Protein AF-A0A1M3N610-F1 (afdb_monomer)

Solvent-accessible sur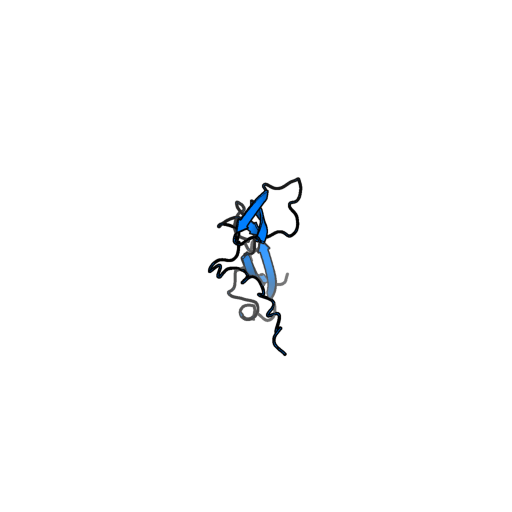face area (backbone atoms only — not comparable to full-atom values): 6329 Å² total; per-residue (Å²): 143,85,82,84,82,78,79,76,73,74,72,77,68,91,58,94,55,77,62,73,55,58,93,52,34,43,77,40,97,64,76,56,96,88,50,56,55,50,75,45,75,32,81,95,41,75,49,34,22,32,54,67,36,94,57,81,76,64,73,58,60,96,86,38,43,79,41,97,35,84,84,66,44,80,48,99,64,41,45,68,52,74,42,71,40,78,90,45,70,48,25,28,36,27,78,60,126

Secondary structure (DSSP, 8-state):
---------------S----PPTTEEEESS--TTSEEEEEEETTEEEEEEE---SPPP-PPTT-EEESSTTS---TTEEEEEEEETTEEEEEEEE--

pLDDT: mean 76.04, std 12.0, range [41.19, 92.44]

Foldseek 3Di:
DDDDPDDDPPPLDPDPDDDDDPPQWHWDPDDDPPFDKDWDDDSNDITIITNFRPDDADDDDPQKDWDPDPVRQPDPAWDWDWDDDPNDIIIIIHGDD

Radius of gyration: 22.73 Å; Cα contacts (8 Å, |Δi|>4): 157; chains: 1; bounding box: 41×36×77 Å

Sequence (97 aa):
MCGQTIWCISAVTSCAAIPVCPDGSLEVKQCPSSADCFSVTECNATIHCQKGCEGPPPICDAGDTEVSGPSACLQDDAVCYSRSTCGVTIWCTGPSD

Nearest PDB structures (foldseek):
  5fty-assembly1_A  TM=5.723E-01  e=4.830E+00  Geobacillus stearothermophilus
  5ftx-assembly1_A  TM=5.298E-01  e=8.164E+00  Geobacillus stearothermophilus
  4uj7-assembly1_A  TM=5.107E-01  e=8.164E+00  Geobacillus stearothermophilus

Structure (mmCIF, N/CA/C/O backbone):
data_AF-A0A1M3N610-F1
#
_entry.id   AF-A0A1M3N610-F1
#
loop_
_atom_site.group_PDB
_atom_site.id
_atom_site.type_symbol
_atom_site.label_atom_id
_atom_site.label_alt_id
_atom_site.label_comp_id
_atom_site.label_asym_id
_atom_site.label_entity_id
_atom_site.label_seq_id
_atom_site.pdbx_PDB_ins_code
_atom_site.Cartn_x
_atom_site.Cartn_y
_atom_site.Cartn_z
_atom_site.occupancy
_atom_site.B_iso_or_equiv
_atom_site.auth_seq_id
_atom_site.auth_comp_id
_atom_site.auth_asym_id
_atom_site.auth_atom_id
_atom_site.pdbx_PDB_model_num
ATOM 1 N N . MET A 1 1 ? -18.108 3.327 58.922 1.00 41.19 1 MET A N 1
ATOM 2 C CA . MET A 1 1 ? -17.173 3.814 57.887 1.00 41.19 1 MET A CA 1
ATOM 3 C C . MET A 1 1 ? -17.648 3.268 56.550 1.00 41.19 1 MET A C 1
ATOM 5 O O . MET A 1 1 ? -17.403 2.104 56.279 1.00 41.19 1 MET A O 1
ATOM 9 N N . CYS A 1 2 ? -18.394 4.048 55.764 1.00 49.12 2 CYS A N 1
ATOM 10 C CA . CYS A 1 2 ? -18.867 3.630 54.440 1.00 49.12 2 CYS A CA 1
ATOM 11 C C . CYS A 1 2 ? -18.677 4.802 53.477 1.00 49.12 2 CYS A C 1
ATOM 13 O O . CYS A 1 2 ? -19.190 5.885 53.737 1.00 49.12 2 CYS A O 1
ATOM 15 N N . GLY A 1 3 ? -17.921 4.590 52.403 1.00 54.12 3 GLY A N 1
ATOM 16 C CA . GLY A 1 3 ? -17.646 5.616 51.400 1.00 54.12 3 GLY A CA 1
ATOM 17 C C . GLY A 1 3 ? -16.586 5.157 50.409 1.00 54.12 3 GLY A C 1
ATOM 18 O O . GLY A 1 3 ? -15.588 5.840 50.219 1.00 54.12 3 GLY A O 1
ATOM 19 N N . GLN A 1 4 ? -16.746 3.959 49.840 1.00 61.75 4 GLN A N 1
ATOM 20 C CA . GLN A 1 4 ? -15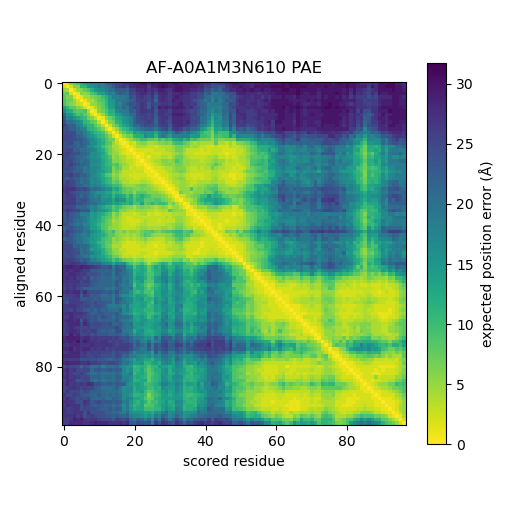.926 3.560 48.700 1.00 61.75 4 GLN A CA 1
ATOM 21 C C . GLN A 1 4 ? -16.518 4.225 47.459 1.00 61.75 4 GLN A C 1
ATOM 23 O O . GLN A 1 4 ? -17.537 3.781 46.935 1.00 61.75 4 GLN A O 1
ATOM 28 N N . THR A 1 5 ? -15.909 5.324 47.025 1.00 63.06 5 THR A N 1
ATOM 29 C CA . THR A 1 5 ? -16.220 5.939 45.735 1.00 63.06 5 THR A CA 1
ATOM 30 C C . THR A 1 5 ? -15.589 5.076 44.649 1.00 63.06 5 THR A C 1
ATOM 32 O O . THR A 1 5 ? -14.384 5.140 44.410 1.00 63.06 5 THR A O 1
ATOM 35 N N . ILE A 1 6 ? -16.396 4.218 44.029 1.00 68.81 6 ILE A N 1
ATOM 36 C CA . ILE A 1 6 ? -16.004 3.479 42.829 1.00 68.81 6 ILE A CA 1
ATOM 37 C C . ILE A 1 6 ? -16.137 4.436 41.647 1.00 68.81 6 ILE A C 1
ATOM 39 O O . ILE A 1 6 ? -17.226 4.916 41.337 1.00 68.81 6 ILE A O 1
ATOM 43 N N . TRP A 1 7 ? -15.010 4.730 41.007 1.00 60.34 7 TRP A N 1
ATOM 44 C CA . TRP A 1 7 ? -14.969 5.493 39.770 1.00 60.34 7 TRP A CA 1
ATOM 45 C C . TR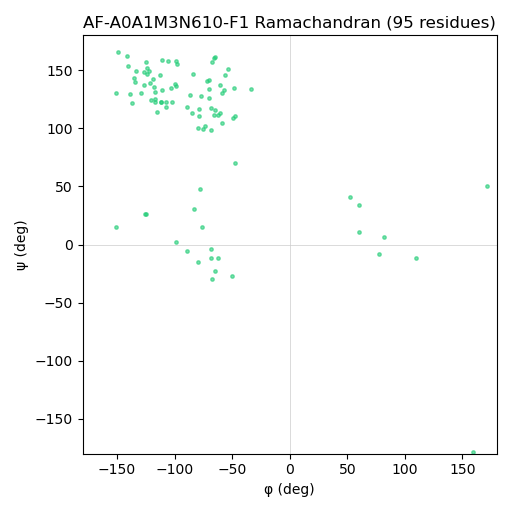P A 1 7 ? -15.354 4.559 38.627 1.00 60.34 7 TRP A C 1
ATOM 47 O O . TRP A 1 7 ? -14.603 3.646 38.286 1.00 60.34 7 TRP A O 1
ATOM 57 N N . CYS A 1 8 ? -16.527 4.771 38.036 1.00 62.62 8 CYS A N 1
ATOM 58 C CA . CYS A 1 8 ? -16.828 4.163 36.751 1.00 62.62 8 CYS A CA 1
ATOM 59 C C . CYS A 1 8 ? -15.881 4.784 35.720 1.00 62.62 8 CYS A C 1
ATOM 61 O O . CYS A 1 8 ? -16.019 5.958 35.379 1.00 62.62 8 CYS A O 1
ATOM 63 N N . ILE A 1 9 ? -14.934 4.000 35.203 1.00 64.75 9 ILE A N 1
ATOM 64 C CA . ILE A 1 9 ? -14.452 4.242 33.846 1.00 64.75 9 ILE A CA 1
ATOM 65 C C . ILE A 1 9 ? -15.692 4.085 32.979 1.00 64.75 9 ILE A C 1
ATOM 67 O O . ILE A 1 9 ? -16.288 3.006 32.945 1.00 64.75 9 ILE A O 1
ATOM 71 N N . SER A 1 10 ? -16.138 5.186 32.370 1.00 56.91 10 SER A N 1
ATOM 72 C CA . SER A 1 10 ? -17.096 5.136 31.276 1.00 56.91 10 SER A CA 1
ATOM 73 C C . SER A 1 10 ? -16.569 4.069 30.342 1.00 56.91 10 SER A C 1
ATOM 75 O O . SER A 1 10 ? -15.481 4.243 29.791 1.00 56.91 10 SER A O 1
ATOM 77 N N . ALA A 1 11 ? -17.267 2.936 30.271 1.00 55.03 11 ALA A N 1
ATOM 78 C CA . ALA A 1 11 ? -16.956 1.906 29.309 1.00 55.03 11 ALA A CA 1
ATOM 79 C C . ALA A 1 11 ? -16.853 2.645 27.980 1.00 55.03 11 ALA A C 1
ATOM 81 O O . ALA A 1 11 ? -17.851 3.192 27.508 1.00 55.03 11 ALA A O 1
ATOM 82 N N . VAL A 1 12 ? -15.637 2.773 27.445 1.00 57.59 12 VAL A N 1
ATOM 83 C CA . VAL A 1 12 ? -15.491 3.124 26.045 1.00 57.59 12 VAL A CA 1
ATOM 84 C C . VAL A 1 12 ? -16.218 1.995 25.356 1.00 57.59 12 VAL A C 1
ATOM 86 O O . VAL A 1 12 ? -15.835 0.830 25.459 1.00 57.59 12 VAL A O 1
ATOM 89 N N . THR A 1 13 ? -17.407 2.362 24.896 1.00 51.59 13 THR A N 1
ATOM 90 C CA . THR A 1 13 ? -18.417 1.514 24.310 1.00 51.59 13 THR A CA 1
ATOM 91 C C . THR A 1 13 ? -17.757 0.390 23.541 1.00 51.59 13 THR A C 1
ATOM 93 O O . THR A 1 13 ? -16.821 0.607 22.776 1.00 51.59 13 THR A O 1
ATOM 96 N N . SER A 1 14 ? -18.281 -0.805 23.773 1.00 55.97 14 SER A N 1
ATOM 97 C CA . SER A 1 14 ? -18.180 -1.997 22.948 1.00 55.97 14 SER A CA 1
ATOM 98 C C . SER A 1 14 ? -18.479 -1.690 21.474 1.00 55.97 14 SER A C 1
ATOM 100 O O . SER A 1 14 ? -19.535 -2.045 20.954 1.00 55.97 14 SER A O 1
ATOM 102 N N . CYS A 1 15 ? -17.594 -0.975 20.797 1.00 59.44 15 CYS A N 1
ATOM 103 C CA . CYS A 1 15 ? -17.664 -0.788 19.367 1.00 59.44 15 CYS A CA 1
ATOM 104 C C . CYS A 1 15 ? -16.985 -1.992 18.748 1.00 59.44 15 CYS A C 1
ATOM 106 O O . CYS A 1 15 ? -15.783 -2.198 18.900 1.00 59.44 15 CYS A O 1
ATOM 108 N N . ALA A 1 16 ? -17.779 -2.806 18.066 1.00 65.56 16 ALA A N 1
ATOM 109 C CA . ALA A 1 16 ? -17.268 -3.938 17.310 1.00 65.56 16 ALA A CA 1
ATOM 110 C C . ALA A 1 16 ? -16.446 -3.500 16.080 1.00 65.56 16 ALA A C 1
ATOM 112 O O . ALA A 1 16 ? -15.788 -4.339 15.474 1.00 65.56 16 ALA A O 1
ATOM 113 N N . ALA A 1 17 ? -16.486 -2.210 15.714 1.00 67.31 17 ALA A N 1
ATOM 114 C CA . ALA A 1 17 ? -15.840 -1.665 14.529 1.00 67.31 17 ALA A CA 1
ATOM 115 C C . ALA A 1 17 ? -14.981 -0.438 14.865 1.00 67.31 17 ALA A C 1
ATOM 117 O O . ALA A 1 17 ? -15.430 0.500 15.528 1.00 67.31 17 ALA A O 1
ATOM 118 N N . ILE A 1 18 ? -13.744 -0.474 14.378 1.00 79.56 18 ILE A N 1
ATOM 119 C CA . ILE A 1 18 ? -12.857 0.682 14.256 1.00 79.56 18 ILE A CA 1
ATOM 120 C C . ILE A 1 18 ? -13.183 1.418 12.946 1.00 79.56 18 ILE A C 1
ATOM 122 O O . ILE A 1 18 ? -13.556 0.752 11.974 1.00 79.56 18 ILE A O 1
ATOM 126 N N . PRO A 1 19 ? -13.064 2.758 12.887 1.00 83.50 19 PRO A N 1
ATOM 127 C CA . PRO A 1 19 ? -13.153 3.463 11.614 1.00 83.50 19 PRO A CA 1
ATOM 128 C C . PRO A 1 19 ? -12.068 2.934 10.668 1.00 83.50 19 PRO A C 1
ATOM 130 O O . PRO A 1 19 ? -10.905 2.842 11.051 1.00 83.50 19 PRO A O 1
ATOM 133 N N . VAL A 1 20 ? -12.456 2.579 9.444 1.00 84.88 20 VAL A N 1
ATOM 134 C CA . VAL A 1 20 ? -11.552 2.176 8.359 1.00 84.88 20 VAL A CA 1
ATOM 135 C C . VAL A 1 20 ? -11.962 2.894 7.081 1.00 84.88 20 VAL A C 1
ATOM 137 O O . VAL A 1 20 ? -13.140 3.202 6.884 1.00 84.88 20 VAL A O 1
ATOM 140 N N . CYS A 1 21 ? -10.997 3.181 6.211 1.00 84.75 21 CYS A N 1
ATOM 141 C CA . CYS A 1 21 ? -11.306 3.785 4.923 1.00 84.75 21 CYS A CA 1
ATOM 142 C C . CYS A 1 21 ? -11.991 2.773 3.991 1.00 84.75 21 CYS A C 1
ATOM 144 O O . CYS A 1 21 ? -11.608 1.602 3.985 1.00 84.75 21 CYS A O 1
ATOM 146 N N . PRO A 1 22 ? -12.996 3.203 3.207 1.00 79.94 22 PRO A N 1
ATOM 147 C CA . PRO A 1 22 ? -13.632 2.351 2.207 1.00 79.94 22 PRO A CA 1
ATOM 148 C C . PRO A 1 22 ? -12.648 1.981 1.090 1.00 79.94 22 PRO A C 1
ATOM 150 O O . PRO A 1 22 ? -11.648 2.674 0.879 1.00 79.94 22 PRO A O 1
ATOM 153 N N . ASP A 1 23 ? -12.960 0.915 0.348 1.00 73.25 23 ASP A N 1
ATOM 154 C CA . ASP A 1 23 ? -12.162 0.459 -0.792 1.00 73.25 23 ASP A CA 1
ATOM 155 C C . ASP A 1 23 ? -11.819 1.613 -1.749 1.00 73.25 23 ASP A C 1
ATOM 157 O O . ASP A 1 23 ? -12.656 2.457 -2.080 1.00 73.25 23 ASP A O 1
ATOM 161 N N . GLY A 1 24 ? -10.556 1.672 -2.174 1.00 69.81 24 GLY A N 1
ATOM 162 C CA . GLY A 1 24 ? -10.047 2.757 -3.018 1.00 69.81 24 GLY A CA 1
ATOM 163 C C . GLY A 1 24 ? -9.658 4.040 -2.264 1.00 69.81 24 GLY A C 1
ATOM 164 O O . GLY A 1 24 ? -9.326 5.047 -2.896 1.00 69.81 24 GLY A O 1
ATOM 165 N N . SER A 1 25 ? -9.682 4.025 -0.927 1.00 79.56 25 SER A N 1
ATOM 166 C CA . SER A 1 25 ? -9.228 5.131 -0.077 1.00 79.56 25 SER A CA 1
ATOM 167 C C . SER A 1 25 ? -8.200 4.661 0.952 1.00 79.56 25 SER A C 1
ATOM 169 O O . SER A 1 25 ? -8.257 3.532 1.432 1.00 79.56 25 SER A O 1
ATOM 171 N N . LEU A 1 26 ? -7.272 5.542 1.323 1.00 77.31 26 LEU A N 1
ATOM 172 C CA . LEU A 1 26 ? -6.244 5.255 2.327 1.00 77.31 26 LEU A CA 1
ATOM 173 C C . LEU A 1 26 ? -6.353 6.183 3.524 1.00 77.31 26 LEU A C 1
ATOM 175 O O . LEU A 1 26 ? -6.590 7.380 3.364 1.00 77.31 26 LEU A O 1
ATOM 179 N N . GLU A 1 27 ? -6.104 5.636 4.712 1.00 83.12 27 GLU A N 1
ATOM 180 C CA . GLU A 1 27 ? -5.995 6.436 5.925 1.00 83.12 27 GLU A CA 1
ATOM 181 C C . GLU A 1 27 ? -4.710 7.271 5.888 1.00 83.12 27 GLU A C 1
ATOM 183 O O . GLU A 1 27 ? -3.605 6.755 5.711 1.00 83.12 27 GLU A O 1
ATOM 188 N N . VAL A 1 28 ? -4.858 8.579 6.071 1.00 81.19 28 VAL A N 1
ATOM 189 C CA . VAL A 1 28 ? -3.763 9.542 6.150 1.00 81.19 28 VAL A CA 1
ATOM 190 C C . VAL A 1 28 ? -3.829 10.286 7.477 1.00 81.19 28 VAL A C 1
ATOM 192 O O . VAL A 1 28 ? -4.898 10.547 8.019 1.00 81.19 28 VAL A O 1
ATOM 195 N N . LYS A 1 29 ? -2.671 10.693 8.006 1.00 80.81 29 LYS A N 1
ATOM 196 C CA . LYS A 1 29 ? -2.632 11.528 9.222 1.00 80.81 29 LYS A CA 1
ATOM 197 C C . LYS A 1 29 ? -3.194 12.928 8.985 1.00 80.81 29 LYS A C 1
ATOM 199 O O . LYS A 1 29 ? -3.689 13.557 9.913 1.00 80.81 29 LYS A O 1
ATOM 204 N N . GLN A 1 30 ? -3.072 13.427 7.760 1.00 78.88 30 GLN A N 1
ATOM 205 C CA . GLN A 1 30 ? -3.494 14.765 7.380 1.00 78.88 30 GLN A CA 1
ATOM 206 C C . GLN A 1 30 ? -3.875 14.761 5.903 1.00 78.88 30 GLN A C 1
ATOM 208 O O . GLN A 1 30 ? -3.106 14.277 5.076 1.00 78.88 30 GLN A O 1
ATOM 213 N N . CYS A 1 31 ? -5.045 15.308 5.580 1.00 75.44 31 CYS A N 1
ATOM 214 C CA . CYS A 1 31 ? -5.472 15.490 4.198 1.00 75.44 31 CYS A CA 1
ATOM 215 C C . CYS A 1 31 ? -4.601 16.559 3.515 1.00 75.44 31 CYS A C 1
ATOM 217 O O . CYS A 1 31 ? -4.630 17.715 3.952 1.00 75.44 31 CYS A O 1
ATOM 219 N N . PRO A 1 32 ? -3.839 16.228 2.458 1.00 69.88 32 PRO A N 1
ATOM 220 C CA . PRO A 1 32 ? -3.182 17.245 1.650 1.00 69.88 32 PRO A CA 1
ATOM 221 C C . PRO A 1 32 ? -4.235 18.026 0.851 1.00 69.88 32 PRO A C 1
ATOM 223 O O . PRO A 1 32 ? -5.179 17.444 0.325 1.00 69.88 32 PRO A O 1
ATOM 226 N N . SER A 1 33 ? -4.061 19.343 0.711 1.00 66.25 33 SER A N 1
ATOM 227 C CA . SER A 1 33 ? -5.021 20.228 0.020 1.00 66.25 33 SER A CA 1
ATOM 228 C C . SER A 1 33 ? -5.228 19.906 -1.468 1.00 66.25 33 SER A C 1
ATOM 230 O O . SER A 1 33 ? -6.116 20.469 -2.099 1.00 66.25 33 SER A O 1
ATOM 232 N N . SER A 1 34 ? -4.380 19.051 -2.039 1.00 59.56 34 SER A N 1
ATOM 233 C CA . SER A 1 34 ? -4.378 18.655 -3.447 1.00 59.56 34 SER A CA 1
ATOM 234 C C . SER A 1 34 ? -5.059 17.311 -3.717 1.00 59.56 34 SER A C 1
ATOM 236 O O . SER A 1 34 ? -5.013 16.853 -4.855 1.00 59.56 34 SER A O 1
ATOM 238 N N . ALA A 1 35 ? -5.623 16.649 -2.703 1.00 66.56 35 ALA A N 1
ATOM 239 C CA . ALA A 1 35 ? -6.276 15.355 -2.865 1.00 66.56 35 ALA A CA 1
ATOM 240 C C . ALA A 1 35 ? -7.722 15.382 -2.373 1.00 66.56 35 ALA A C 1
ATOM 242 O O . ALA A 1 35 ? -8.045 16.051 -1.389 1.00 66.56 35 ALA A O 1
ATOM 243 N N . ASP A 1 36 ? -8.573 14.599 -3.031 1.00 77.06 36 ASP A N 1
ATOM 244 C CA . ASP A 1 36 ? -9.916 14.305 -2.550 1.00 77.06 36 ASP A CA 1
ATOM 245 C C . ASP A 1 36 ? -9.803 13.565 -1.217 1.00 77.06 36 ASP A C 1
ATOM 247 O O . ASP A 1 36 ? -9.309 12.445 -1.152 1.00 77.06 36 ASP A O 1
ATOM 251 N N . CYS A 1 37 ? -10.205 14.199 -0.122 1.00 83.50 37 CYS A N 1
ATOM 252 C CA . CYS A 1 37 ? -10.074 13.636 1.214 1.00 83.50 37 CYS A CA 1
ATOM 253 C C . CYS A 1 37 ? -11.367 13.842 1.998 1.00 83.50 37 CYS A C 1
ATOM 255 O O . CYS A 1 37 ? -12.030 14.870 1.866 1.00 83.50 37 CYS A O 1
ATOM 257 N N . PHE A 1 38 ? -11.736 12.861 2.812 1.00 85.25 38 PHE A N 1
ATOM 258 C CA . PHE A 1 38 ? -12.944 12.872 3.626 1.00 85.25 38 PHE A CA 1
ATOM 259 C C . PHE A 1 38 ? -12.659 12.261 4.995 1.00 85.25 38 PHE A C 1
ATOM 261 O O . PHE A 1 38 ? -11.751 11.452 5.153 1.00 85.25 38 PHE A O 1
ATOM 268 N N . SER A 1 39 ? -13.428 12.657 6.004 1.00 86.69 39 SER A N 1
ATOM 269 C CA . SER A 1 39 ? -13.275 12.128 7.359 1.00 86.69 39 SER A CA 1
ATOM 270 C C . SER A 1 39 ? -14.308 11.039 7.615 1.00 86.69 39 SER A C 1
ATOM 272 O O . SER A 1 39 ? -15.481 11.215 7.284 1.00 86.69 39 SER A O 1
ATOM 274 N N . VAL A 1 40 ? -13.879 9.939 8.227 1.00 85.25 40 VAL A N 1
ATOM 275 C CA . VAL A 1 40 ? -14.763 8.863 8.688 1.00 85.25 40 VAL A CA 1
ATOM 276 C C . VAL A 1 40 ? -14.731 8.867 10.208 1.00 85.25 40 VAL A C 1
ATOM 278 O O . VAL A 1 40 ? -13.659 8.766 10.805 1.00 85.25 40 VAL A O 1
ATOM 281 N N . THR A 1 41 ? -15.899 9.015 10.829 1.00 85.19 41 THR A N 1
ATOM 282 C CA . THR A 1 41 ? -16.039 9.018 12.285 1.00 85.19 41 THR A CA 1
ATOM 283 C C . THR A 1 41 ? -16.866 7.821 12.716 1.00 85.19 41 THR A C 1
ATOM 285 O O . THR A 1 41 ? -18.061 7.773 12.453 1.00 85.19 41 THR A O 1
ATOM 288 N N . GLU A 1 42 ? -16.235 6.894 13.429 1.00 83.94 42 GLU A N 1
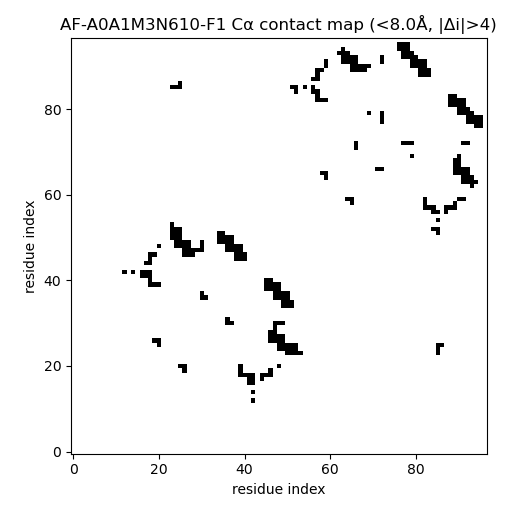ATOM 289 C CA . GLU A 1 42 ? -16.878 5.725 14.026 1.00 83.94 42 GLU A CA 1
ATOM 290 C C . GLU A 1 42 ? -16.384 5.577 15.463 1.00 83.94 42 GLU A C 1
ATOM 292 O O . GLU A 1 42 ? -15.210 5.791 15.760 1.00 83.94 42 GLU A O 1
ATOM 297 N N . CYS A 1 43 ? -17.277 5.227 16.387 1.00 78.12 43 CYS A N 1
ATOM 298 C CA . CYS A 1 43 ? -16.925 5.025 17.796 1.00 78.12 43 CYS A CA 1
ATOM 299 C C . CYS A 1 43 ? -16.162 6.190 18.475 1.00 78.12 43 CYS A C 1
ATOM 301 O O . CYS A 1 43 ? -15.231 5.974 19.247 1.00 78.12 43 CYS A O 1
ATOM 303 N N . ASN A 1 44 ? -16.531 7.446 18.206 1.00 74.62 44 ASN A N 1
ATOM 304 C CA . ASN A 1 44 ? -15.809 8.635 18.700 1.00 74.62 44 ASN A CA 1
ATOM 305 C C . ASN A 1 44 ? -14.335 8.736 18.249 1.00 74.62 44 ASN A C 1
ATOM 307 O O . ASN A 1 44 ? -13.605 9.591 18.749 1.00 74.62 44 ASN A O 1
ATOM 311 N N . ALA A 1 45 ? -13.898 7.901 17.306 1.00 80.56 45 ALA A N 1
ATOM 312 C CA . 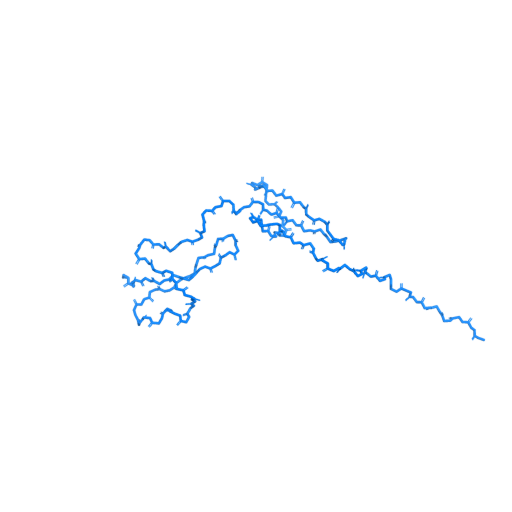ALA A 1 45 ? -12.626 8.033 16.619 1.00 80.56 45 ALA A CA 1
ATOM 313 C C . ALA A 1 45 ? -12.882 8.596 15.220 1.00 80.56 45 ALA A C 1
ATOM 315 O O . ALA A 1 45 ? -13.788 8.151 14.517 1.00 80.56 45 ALA A O 1
ATOM 316 N N . THR A 1 46 ? -12.081 9.580 14.821 1.00 84.69 46 THR A N 1
ATOM 317 C CA . THR A 1 46 ? -12.143 10.181 13.488 1.00 84.69 46 THR A CA 1
ATOM 318 C C . THR A 1 46 ? -10.830 9.919 12.776 1.00 84.69 46 THR A C 1
ATOM 320 O O . THR A 1 46 ? -9.774 10.280 13.293 1.00 84.69 46 THR A O 1
ATOM 323 N N . ILE A 1 47 ? -10.913 9.322 11.590 1.00 86.56 47 ILE A N 1
ATOM 324 C CA . ILE A 1 47 ? -9.785 9.142 10.675 1.00 86.56 47 ILE A CA 1
ATOM 325 C C . ILE A 1 47 ? -9.978 10.017 9.440 1.00 86.56 47 ILE A C 1
ATOM 327 O O . ILE A 1 47 ? -11.101 10.408 9.107 1.00 86.56 47 ILE A O 1
ATOM 331 N N . HIS A 1 48 ? -8.885 10.300 8.742 1.00 87.06 48 HIS A N 1
ATOM 332 C CA . HIS A 1 48 ? -8.915 10.992 7.462 1.00 87.06 48 HIS A CA 1
ATOM 333 C C . HIS A 1 48 ? -8.594 10.004 6.350 1.00 87.06 48 HIS A C 1
ATOM 335 O O . HIS A 1 48 ? -7.542 9.375 6.358 1.00 87.06 48 HIS A O 1
ATOM 341 N N . CYS A 1 49 ? -9.501 9.883 5.392 1.00 85.19 49 CYS A N 1
ATOM 342 C CA . CYS A 1 49 ? -9.381 9.012 4.242 1.00 85.19 49 CYS A CA 1
ATOM 343 C C . CYS A 1 49 ? -9.128 9.847 3.001 1.00 85.19 49 CYS A C 1
ATOM 345 O O . CYS A 1 49 ? -9.956 10.666 2.605 1.00 85.19 49 CYS A O 1
ATOM 347 N N . GLN A 1 50 ? -7.989 9.623 2.367 1.00 81.50 50 GLN A N 1
ATOM 348 C CA . GLN A 1 50 ? -7.686 10.210 1.079 1.00 81.50 50 GLN A CA 1
ATOM 349 C C . GLN A 1 50 ? -8.185 9.275 -0.024 1.00 81.50 50 GLN A C 1
ATOM 351 O O . GLN A 1 50 ? -7.724 8.138 -0.156 1.00 81.50 50 GLN 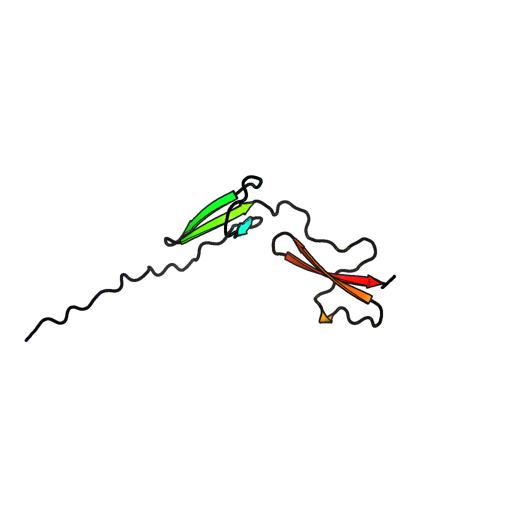A O 1
ATOM 356 N N . LYS A 1 51 ? -9.113 9.781 -0.834 1.00 73.06 51 LYS A N 1
ATOM 357 C CA . LYS A 1 51 ? -9.491 9.242 -2.135 1.00 73.06 51 LYS A CA 1
ATOM 358 C C . LYS A 1 51 ? -8.302 9.461 -3.067 1.00 73.06 51 LYS A C 1
ATOM 360 O O . LYS A 1 51 ? -8.019 10.560 -3.533 1.00 73.06 51 LYS A O 1
ATOM 365 N N . GLY A 1 52 ? -7.513 8.414 -3.230 1.00 62.66 52 GLY A N 1
ATOM 366 C CA . GLY A 1 52 ? -6.248 8.493 -3.954 1.00 62.66 52 GLY A CA 1
ATOM 367 C C . GLY A 1 52 ? -5.873 7.185 -4.617 1.00 62.66 52 GLY A C 1
ATOM 368 O O . GLY A 1 52 ? -4.710 6.995 -4.955 1.00 62.66 52 GLY A O 1
ATOM 369 N N . CYS A 1 53 ? -6.818 6.255 -4.746 1.00 61.12 53 CYS A N 1
ATOM 370 C CA . CYS A 1 53 ? -6.543 4.927 -5.279 1.00 61.12 53 CYS A CA 1
ATOM 371 C C . CYS A 1 53 ? -7.443 4.560 -6.457 1.00 61.12 53 CYS A C 1
ATOM 373 O O . CYS A 1 53 ? -7.627 3.386 -6.744 1.00 61.12 53 CYS A O 1
ATOM 375 N N . GLU A 1 54 ? -7.938 5.557 -7.192 1.00 56.84 54 GLU A N 1
ATOM 376 C CA . GLU A 1 54 ? -8.415 5.373 -8.573 1.00 56.84 54 GLU A CA 1
ATOM 377 C C . GLU A 1 54 ? -7.234 5.423 -9.570 1.00 56.84 54 GLU A C 1
ATOM 379 O O . GLU A 1 54 ? -7.361 5.886 -10.700 1.00 56.84 54 GLU A O 1
ATOM 384 N N . GLY A 1 55 ? -6.049 4.993 -9.126 1.00 58.00 55 GLY A N 1
ATOM 385 C CA . GLY A 1 55 ? -4.855 4.844 -9.951 1.00 58.00 55 GLY A CA 1
ATOM 386 C C . GLY A 1 55 ? -4.687 3.391 -10.398 1.00 58.00 55 GLY A C 1
ATOM 387 O O . GLY A 1 55 ? -5.193 2.488 -9.728 1.00 58.00 55 GLY A O 1
ATOM 388 N N . PRO A 1 56 ? -3.986 3.135 -11.515 1.00 63.41 56 PRO A N 1
ATOM 389 C CA . PRO A 1 56 ? -3.647 1.771 -11.894 1.00 63.41 56 PRO A CA 1
ATOM 390 C C . PRO A 1 56 ? -2.882 1.087 -10.747 1.00 63.41 56 PRO A C 1
ATOM 392 O O . PRO A 1 56 ? -2.123 1.761 -10.039 1.00 63.41 56 PRO A O 1
ATOM 395 N N . PRO A 1 57 ? -3.073 -0.230 -10.545 1.00 72.69 57 PRO A N 1
ATOM 396 C CA . PRO A 1 57 ? -2.275 -0.976 -9.580 1.00 72.69 57 PRO A CA 1
ATOM 397 C C . PRO A 1 57 ? -0.783 -0.765 -9.874 1.00 72.69 57 PRO A C 1
ATOM 399 O O . PRO A 1 57 ? -0.421 -0.526 -11.033 1.00 72.69 57 PRO A O 1
ATOM 402 N N . PRO A 1 58 ? 0.093 -0.827 -8.854 1.00 84.81 58 PRO A N 1
ATOM 403 C CA . PRO A 1 58 ? 1.523 -0.761 -9.114 1.00 84.81 58 PRO A CA 1
ATOM 404 C C . PRO A 1 58 ? 1.893 -1.890 -10.086 1.00 84.81 58 PRO A C 1
ATOM 406 O O . PRO A 1 58 ? 1.449 -3.019 -9.910 1.00 84.81 58 PRO A O 1
ATOM 409 N N . ILE A 1 59 ? 2.671 -1.567 -11.120 1.00 89.75 59 ILE A N 1
ATOM 410 C CA . ILE A 1 59 ? 3.204 -2.528 -12.094 1.00 89.75 59 ILE A CA 1
ATOM 411 C C . ILE A 1 59 ? 4.729 -2.424 -12.138 1.00 89.75 59 ILE A C 1
ATOM 413 O O . ILE A 1 59 ? 5.301 -1.356 -11.867 1.00 89.75 59 ILE A O 1
ATOM 417 N N . CYS A 1 60 ? 5.378 -3.535 -12.478 1.00 91.19 60 CYS A N 1
ATOM 418 C CA . CYS A 1 60 ? 6.816 -3.570 -12.713 1.00 91.19 60 CYS A CA 1
ATOM 419 C C . CYS A 1 60 ? 7.197 -2.770 -13.965 1.00 91.19 60 CYS A C 1
ATOM 421 O O . CYS A 1 60 ? 6.360 -2.514 -14.836 1.00 91.19 60 CYS A O 1
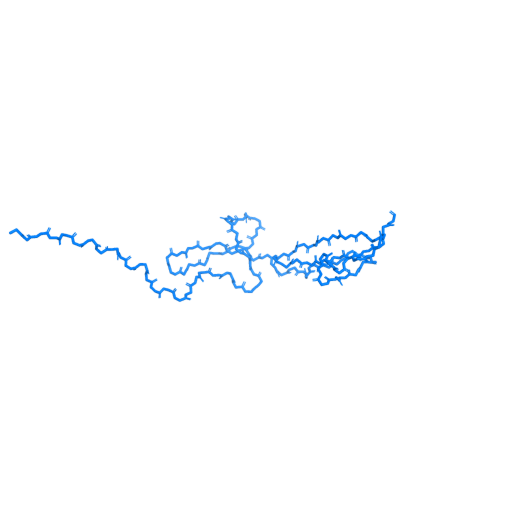ATOM 423 N N . ASP A 1 61 ? 8.454 -2.339 -14.031 1.00 90.56 61 ASP A N 1
ATOM 424 C CA . ASP A 1 61 ? 8.993 -1.668 -15.208 1.00 90.56 61 ASP A CA 1
ATOM 425 C C . ASP A 1 61 ? 9.035 -2.615 -16.420 1.00 90.56 61 ASP A C 1
ATOM 427 O O . ASP A 1 61 ? 8.904 -3.837 -16.314 1.00 90.56 61 ASP A O 1
ATOM 431 N N . ALA A 1 62 ? 9.130 -2.038 -17.618 1.00 89.44 62 ALA A N 1
ATOM 432 C CA . ALA A 1 62 ? 9.069 -2.808 -18.853 1.00 89.44 62 ALA A CA 1
ATOM 433 C C . ALA A 1 62 ? 10.269 -3.764 -18.958 1.00 89.44 62 ALA A C 1
ATOM 435 O O . ALA A 1 62 ? 11.402 -3.314 -19.088 1.00 89.44 62 ALA A O 1
ATOM 436 N N . GLY A 1 63 ? 9.996 -5.072 -18.958 1.00 85.94 63 GLY A N 1
ATOM 437 C CA . GLY A 1 63 ? 11.023 -6.122 -18.959 1.00 85.94 63 GLY A CA 1
ATOM 438 C C . GLY A 1 63 ? 11.122 -6.890 -17.640 1.00 85.94 63 GLY A C 1
ATOM 439 O O . GLY A 1 63 ? 11.715 -7.967 -17.616 1.00 85.94 63 GLY A O 1
ATOM 440 N N . ASP A 1 64 ? 10.466 -6.397 -16.590 1.00 90.31 64 ASP A N 1
ATOM 441 C CA . ASP A 1 64 ? 10.487 -7.003 -15.264 1.00 90.31 64 ASP A CA 1
ATOM 442 C C . ASP A 1 64 ? 9.243 -7.863 -15.013 1.00 90.31 64 ASP A C 1
ATOM 444 O O . ASP A 1 64 ? 8.188 -7.689 -15.629 1.00 90.31 64 ASP A O 1
ATOM 448 N N . THR A 1 65 ? 9.360 -8.803 -14.076 1.00 89.88 65 THR A N 1
ATOM 449 C CA . THR A 1 65 ? 8.292 -9.738 -13.705 1.00 89.88 65 THR A CA 1
ATOM 450 C C . THR A 1 65 ? 7.884 -9.552 -12.247 1.00 89.88 65 THR A C 1
ATOM 452 O O . THR A 1 65 ? 8.734 -9.452 -11.362 1.00 89.88 65 THR A O 1
ATOM 455 N N . GLU A 1 66 ? 6.574 -9.536 -11.991 1.00 91.38 66 GLU A N 1
ATOM 456 C CA . GLU A 1 66 ? 6.033 -9.528 -10.631 1.00 91.38 66 GLU A CA 1
ATOM 457 C C . GLU A 1 66 ? 6.264 -10.886 -9.953 1.00 91.38 66 GLU A C 1
ATOM 459 O O . GLU A 1 66 ? 5.995 -11.944 -10.526 1.00 91.38 66 GLU A O 1
ATOM 464 N N . VAL A 1 67 ? 6.742 -10.857 -8.712 1.00 91.12 67 VAL A N 1
ATOM 465 C CA . VAL A 1 67 ? 7.014 -12.043 -7.900 1.00 91.12 67 VAL A CA 1
ATOM 466 C C . VAL A 1 67 ? 6.284 -11.983 -6.565 1.00 91.12 67 VAL A C 1
ATOM 468 O O . VAL A 1 67 ? 5.956 -10.918 -6.046 1.00 91.12 67 VAL A O 1
ATOM 471 N N . SER A 1 68 ? 6.062 -13.149 -5.956 1.00 87.31 68 SER A N 1
ATOM 472 C CA . SER A 1 68 ? 5.288 -13.276 -4.712 1.00 87.31 68 SER A CA 1
ATOM 473 C C . SER A 1 68 ? 5.961 -12.666 -3.473 1.00 87.31 68 SER A C 1
ATOM 475 O O . SER A 1 68 ? 5.375 -12.689 -2.392 1.00 87.31 68 SER A O 1
ATOM 477 N N . GLY A 1 69 ? 7.188 -12.151 -3.590 1.00 84.56 69 GLY A N 1
ATOM 478 C CA . GLY A 1 69 ? 7.901 -11.529 -2.482 1.00 84.56 69 GLY A CA 1
ATOM 479 C C . GLY A 1 69 ? 9.419 -11.466 -2.669 1.00 84.56 69 GLY A C 1
ATOM 480 O O . GLY A 1 69 ? 9.947 -11.973 -3.659 1.00 84.56 69 GLY A O 1
ATOM 481 N N . PRO A 1 70 ? 10.142 -10.925 -1.672 1.00 81.88 70 PRO A N 1
ATOM 482 C CA . PRO A 1 70 ? 11.599 -10.782 -1.721 1.00 81.88 70 PRO A CA 1
ATOM 483 C C . PRO A 1 70 ? 12.327 -12.130 -1.759 1.00 81.88 70 PRO A C 1
ATOM 485 O O . PRO A 1 70 ? 13.455 -12.218 -2.222 1.00 81.88 70 PRO A O 1
ATOM 488 N N . SER A 1 71 ? 11.692 -13.202 -1.286 1.00 84.00 71 SER A N 1
ATOM 489 C CA . SER A 1 71 ? 12.226 -14.565 -1.342 1.00 84.00 71 SER A CA 1
ATOM 490 C C . SER A 1 71 ? 12.056 -15.235 -2.706 1.00 84.00 71 SER A C 1
ATOM 492 O O . SER A 1 71 ? 12.684 -16.257 -2.950 1.00 84.00 71 SER A O 1
ATOM 494 N N . ALA A 1 72 ? 11.215 -14.697 -3.591 1.00 84.06 72 ALA A N 1
ATOM 495 C CA . ALA A 1 72 ? 11.051 -15.195 -4.957 1.00 84.06 72 ALA A CA 1
ATOM 496 C C . ALA A 1 72 ? 12.029 -14.527 -5.946 1.00 84.06 72 ALA A C 1
ATOM 498 O O . ALA A 1 72 ? 12.140 -14.951 -7.091 1.00 84.06 72 ALA A O 1
ATOM 499 N N . CYS A 1 7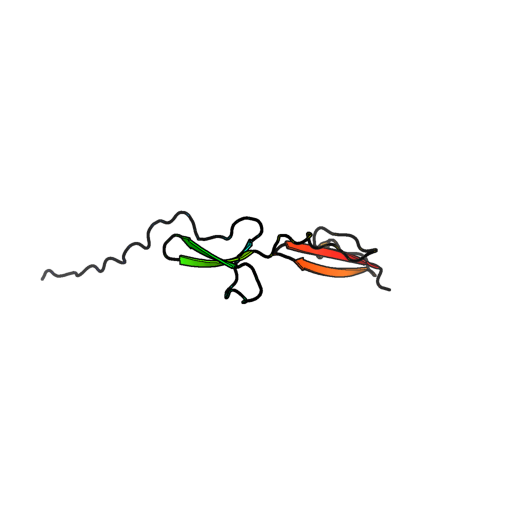3 ? 12.789 -13.538 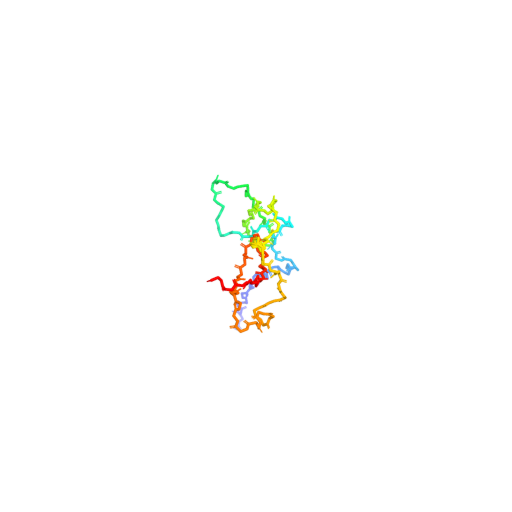-5.476 1.00 81.62 73 CYS A N 1
ATOM 500 C CA . CYS A 1 73 ? 13.825 -12.800 -6.198 1.00 81.62 73 CYS A CA 1
ATOM 501 C C . CYS A 1 73 ? 15.158 -13.551 -6.388 1.00 81.62 73 CYS A C 1
ATOM 503 O O . CYS A 1 73 ? 16.174 -12.920 -6.654 1.00 81.62 73 CYS A O 1
ATOM 505 N N . LEU A 1 74 ? 15.204 -14.871 -6.187 1.00 69.56 74 LEU A N 1
ATOM 506 C CA . LEU A 1 74 ? 16.444 -15.657 -6.050 1.00 69.56 74 LEU A CA 1
ATOM 507 C C . LEU A 1 74 ? 17.155 -15.961 -7.382 1.00 69.56 74 LEU A C 1
ATOM 509 O O . LEU A 1 74 ? 17.530 -17.101 -7.640 1.00 69.56 74 LEU A O 1
ATOM 513 N N . GLN A 1 75 ? 17.333 -14.965 -8.238 1.00 68.19 75 GLN A N 1
ATOM 514 C CA . GLN A 1 75 ? 18.196 -15.082 -9.411 1.00 68.19 75 GLN A CA 1
ATOM 515 C C . GLN A 1 75 ? 19.510 -14.364 -9.076 1.00 68.19 75 GLN A C 1
ATOM 517 O O . GLN A 1 75 ? 19.470 -13.195 -8.699 1.00 68.19 75 GLN A O 1
ATOM 522 N N . ASP A 1 76 ? 20.644 -15.072 -9.163 1.00 68.12 76 ASP A N 1
ATOM 523 C CA . ASP A 1 76 ? 21.980 -14.604 -8.742 1.00 68.12 76 ASP A CA 1
ATOM 524 C C . ASP A 1 76 ? 22.369 -13.219 -9.303 1.00 68.12 76 ASP A C 1
ATOM 526 O O . ASP A 1 76 ? 23.095 -12.483 -8.638 1.00 68.12 76 ASP A O 1
ATOM 530 N N . ASP A 1 77 ? 21.816 -12.838 -10.461 1.00 69.44 77 ASP A N 1
ATOM 531 C CA . ASP A 1 77 ? 22.079 -11.574 -11.160 1.00 69.44 77 ASP A CA 1
ATOM 532 C C . ASP A 1 77 ? 20.792 -10.763 -11.460 1.00 69.44 77 ASP A C 1
ATOM 534 O O . ASP A 1 77 ? 20.724 -10.020 -12.437 1.00 69.44 77 ASP A O 1
ATOM 538 N N . ALA A 1 78 ? 19.714 -10.918 -10.678 1.00 79.31 78 ALA A N 1
ATOM 539 C CA . ALA A 1 78 ? 18.509 -10.099 -10.863 1.00 79.31 78 ALA A CA 1
ATOM 540 C C . ALA A 1 78 ? 18.427 -8.933 -9.874 1.00 79.31 78 ALA A C 1
ATOM 542 O O . ALA A 1 78 ? 18.641 -9.081 -8.668 1.00 79.31 78 ALA A O 1
ATOM 543 N N . VAL A 1 79 ? 18.019 -7.767 -10.374 1.00 86.12 79 VAL A N 1
ATOM 544 C CA . VAL A 1 79 ? 17.641 -6.633 -9.529 1.00 86.12 79 VAL A CA 1
ATOM 545 C C . VAL A 1 79 ? 16.254 -6.905 -8.973 1.00 86.12 79 VAL A C 1
ATOM 547 O O . VAL A 1 79 ? 15.318 -7.179 -9.724 1.00 86.12 79 VAL A O 1
ATOM 550 N N . CYS A 1 80 ? 16.114 -6.796 -7.651 1.00 90.31 80 CYS A N 1
ATOM 551 C CA . CYS A 1 80 ? 14.815 -6.841 -7.002 1.00 90.31 80 CYS A CA 1
ATOM 552 C C . CYS A 1 80 ? 14.473 -5.543 -6.295 1.00 90.31 80 CYS A C 1
ATOM 554 O O . CYS A 1 80 ? 15.252 -5.002 -5.510 1.00 90.31 80 CYS A O 1
ATOM 556 N N . TYR A 1 81 ? 13.263 -5.070 -6.556 1.00 89.44 81 TYR A N 1
ATOM 557 C CA . TYR A 1 81 ? 12.721 -3.864 -5.959 1.00 89.44 81 TYR A CA 1
ATOM 558 C C . TYR A 1 81 ? 11.240 -4.055 -5.654 1.00 89.44 81 TYR A C 1
ATOM 560 O O . TYR A 1 81 ? 10.581 -4.967 -6.153 1.00 89.44 81 TYR A O 1
ATOM 568 N N . SER A 1 82 ? 10.717 -3.187 -4.797 1.00 89.88 82 SER A N 1
ATOM 569 C CA . SER A 1 82 ? 9.291 -3.142 -4.503 1.00 89.88 82 SER A CA 1
ATOM 570 C C . SER A 1 82 ? 8.694 -1.852 -5.035 1.00 89.88 82 SER A C 1
ATOM 572 O O . SER A 1 82 ? 9.345 -0.803 -5.053 1.00 89.88 82 SER A O 1
ATOM 574 N N . ARG A 1 83 ? 7.442 -1.935 -5.480 1.00 85.88 83 ARG A N 1
ATOM 575 C CA . ARG A 1 83 ? 6.637 -0.767 -5.821 1.00 85.88 83 ARG A CA 1
ATOM 576 C C . ARG A 1 83 ? 5.398 -0.759 -4.967 1.00 85.88 83 ARG A C 1
ATOM 578 O O . ARG A 1 83 ? 4.627 -1.716 -4.961 1.00 85.88 83 ARG A O 1
ATOM 585 N N . SER A 1 84 ? 5.220 0.351 -4.268 1.00 83.00 84 SER A N 1
ATOM 586 C CA . SER A 1 84 ? 4.052 0.586 -3.442 1.00 83.00 84 SER A CA 1
ATOM 587 C C . SER A 1 84 ? 3.232 1.702 -4.058 1.00 83.00 84 SER A C 1
ATOM 589 O O . SER A 1 84 ? 3.712 2.814 -4.269 1.00 83.00 84 SER A O 1
ATOM 591 N N . THR A 1 85 ? 1.979 1.410 -4.364 1.00 73.38 85 THR A N 1
ATOM 592 C CA . THR A 1 85 ? 1.006 2.408 -4.796 1.00 73.38 85 THR A CA 1
ATOM 593 C C . THR A 1 85 ? -0.292 2.075 -4.099 1.00 73.38 85 THR A C 1
ATOM 595 O O . THR A 1 85 ? -0.718 0.923 -4.084 1.00 73.38 85 THR A O 1
ATOM 598 N N . CYS A 1 86 ? -0.895 3.077 -3.463 1.00 69.00 86 CYS A N 1
ATOM 599 C CA . CYS A 1 86 ? -2.219 2.916 -2.874 1.00 69.00 86 CYS A CA 1
ATOM 600 C C . CYS A 1 86 ? -2.298 1.816 -1.788 1.00 69.00 86 CYS A C 1
ATOM 602 O O . CYS A 1 86 ? -3.311 1.140 -1.657 1.00 69.00 86 CYS A O 1
ATOM 604 N N . GLY A 1 87 ? -1.224 1.623 -1.010 1.00 69.81 87 GLY A N 1
ATOM 605 C CA . GLY A 1 87 ? -1.162 0.622 0.068 1.00 69.81 87 GLY A CA 1
ATOM 606 C C . GLY A 1 87 ? -0.945 -0.816 -0.415 1.00 69.81 87 GLY A C 1
ATOM 607 O O . GLY A 1 87 ? -0.652 -1.694 0.393 1.00 69.81 87 GLY A O 1
ATOM 608 N N . VAL A 1 88 ? -1.005 -1.049 -1.726 1.00 77.12 88 VAL A N 1
ATOM 609 C CA . VAL A 1 88 ? -0.597 -2.304 -2.355 1.00 77.12 88 VAL A CA 1
ATOM 610 C C . VAL A 1 88 ? 0.895 -2.225 -2.629 1.00 77.12 88 VAL A C 1
ATOM 612 O O . VAL A 1 88 ? 1.373 -1.250 -3.208 1.00 77.12 88 VAL A O 1
ATOM 615 N N . THR A 1 89 ? 1.631 -3.244 -2.197 1.00 85.81 89 THR A N 1
ATOM 616 C CA . THR A 1 89 ? 3.059 -3.387 -2.487 1.00 85.81 89 THR A CA 1
ATOM 617 C C . THR A 1 89 ? 3.267 -4.643 -3.311 1.00 85.81 89 THR A C 1
ATOM 619 O O . THR A 1 89 ? 2.915 -5.728 -2.853 1.00 85.81 89 THR A O 1
ATOM 622 N N . ILE A 1 90 ? 3.859 -4.491 -4.492 1.00 90.50 90 ILE A N 1
ATOM 623 C CA . ILE A 1 90 ? 4.313 -5.607 -5.325 1.00 90.50 90 ILE A CA 1
ATOM 624 C C . ILE A 1 90 ? 5.834 -5.717 -5.275 1.00 90.50 90 ILE A C 1
ATOM 626 O O . ILE A 1 90 ? 6.531 -4.742 -4.973 1.00 90.50 90 ILE A O 1
ATOM 630 N N . TRP A 1 91 ? 6.340 -6.905 -5.589 1.00 92.44 91 TRP A N 1
ATOM 631 C CA . TRP A 1 91 ? 7.763 -7.171 -5.754 1.00 92.44 91 TRP A CA 1
ATOM 632 C C . TRP A 1 91 ? 8.048 -7.457 -7.217 1.00 92.44 91 TRP A C 1
ATOM 634 O O . TRP A 1 91 ? 7.338 -8.238 -7.841 1.00 92.44 91 TRP A O 1
ATOM 644 N N . CYS A 1 92 ? 9.086 -6.828 -7.746 1.00 92.00 92 CYS A N 1
ATOM 645 C CA . CYS A 1 92 ? 9.479 -6.921 -9.140 1.00 92.00 92 CYS A CA 1
ATOM 646 C C . CYS A 1 92 ? 10.906 -7.438 -9.232 1.00 92.00 92 CYS A C 1
ATOM 648 O O . CYS A 1 92 ? 11.760 -7.028 -8.442 1.00 92.00 92 CYS A O 1
ATOM 650 N N . THR A 1 93 ? 11.149 -8.321 -10.197 1.00 91.25 93 THR A N 1
ATOM 651 C CA . THR A 1 93 ? 12.476 -8.844 -10.518 1.00 91.25 93 THR A CA 1
ATOM 652 C C . THR A 1 93 ? 12.781 -8.649 -11.999 1.00 91.25 93 THR A C 1
ATOM 654 O O . THR A 1 93 ? 11.914 -8.882 -12.844 1.00 91.25 93 THR A O 1
ATOM 657 N N . GLY A 1 94 ? 14.002 -8.222 -12.305 1.00 86.50 94 GLY A N 1
ATOM 658 C CA . GLY A 1 94 ? 14.464 -7.944 -13.662 1.00 86.50 94 GLY A CA 1
ATOM 659 C C . GLY A 1 94 ? 15.960 -8.204 -13.826 1.00 86.50 94 GLY A C 1
ATOM 660 O O . GLY A 1 94 ? 16.661 -8.353 -12.821 1.00 86.50 94 GLY A O 1
ATOM 661 N N . PRO A 1 95 ? 16.469 -8.282 -15.066 1.00 79.94 95 PRO A N 1
ATOM 662 C CA . PRO A 1 95 ? 17.901 -8.431 -15.312 1.00 79.94 95 PRO A CA 1
ATOM 663 C C . PRO A 1 95 ? 18.679 -7.235 -14.738 1.00 79.94 95 PRO A C 1
ATOM 665 O O . PRO A 1 95 ? 18.254 -6.090 -14.891 1.00 79.94 95 PRO A O 1
ATOM 668 N N . SER A 1 96 ? 19.815 -7.481 -14.077 1.00 67.06 96 SER A N 1
ATOM 669 C CA . SER A 1 96 ? 20.775 -6.417 -13.775 1.00 67.06 96 SER A CA 1
ATOM 670 C C . SER A 1 96 ? 21.511 -6.036 -15.058 1.00 67.06 96 SER A C 1
ATOM 672 O O . SER A 1 96 ? 22.371 -6.792 -15.509 1.00 67.06 96 SER A O 1
ATOM 674 N N . ASP A 1 97 ? 21.126 -4.922 -15.677 1.00 61.34 97 ASP A N 1
ATOM 675 C CA . ASP A 1 97 ? 21.893 -4.320 -16.780 1.00 61.34 97 ASP A CA 1
ATOM 676 C C . ASP A 1 97 ? 23.281 -3.854 -16.299 1.00 61.34 97 ASP A C 1
ATOM 678 O O . ASP A 1 97 ? 23.359 -3.258 -15.193 1.00 61.34 97 ASP A O 1
#

Mean predicted aligned error: 14.08 Å